Protein AF-A0A968ULA1-F1 (afdb_monomer_lite)

Secondary structure (DSSP, 8-state):
---TTEEEEEETTEEEEEESSSSHHHHHHHHHHHHHHHHHHHHHHT---------STT-EEEEETTEEEEESSSSS-EEEEPPTT---------

Sequence (94 aa):
MIHPDTDLKIEAQTIHVIPEKETREANALHGTMRNLIANMVTGVSSGFERILEVNGIGYRVEAKDNTLTLNLGYSHPIQFPVPKGITASVDKII

pLDDT: mean 90.32, std 7.43, range [48.94, 96.31]

Structure (mmCIF, N/CA/C/O backbone):
data_AF-A0A968ULA1-F1
#
_entry.id   AF-A0A968ULA1-F1
#
loop_
_atom_site.group_PDB
_atom_site.id
_atom_site.type_symbol
_atom_site.label_atom_id
_atom_site.label_alt_id
_atom_site.label_comp_id
_atom_site.label_asym_id
_atom_site.label_entity_id
_atom_site.label_seq_id
_atom_site.pdbx_PDB_ins_code
_atom_site.Cartn_x
_atom_site.Cartn_y
_atom_site.Cartn_z
_atom_site.occupancy
_atom_site.B_iso_or_equiv
_atom_site.auth_seq_id
_atom_site.auth_comp_id
_atom_site.auth_asym_id
_atom_site.auth_atom_id
_atom_site.pdbx_PDB_model_num
ATOM 1 N N . MET A 1 1 ? -0.709 -0.024 -16.861 1.00 59.47 1 MET A N 1
ATOM 2 C CA . MET A 1 1 ? 0.131 1.086 -17.355 1.00 59.47 1 MET A CA 1
ATOM 3 C C . MET A 1 1 ? 1.562 0.584 -17.374 1.00 59.47 1 MET A C 1
ATOM 5 O O . MET A 1 1 ? 2.055 0.216 -16.318 1.00 59.47 1 MET A O 1
ATOM 9 N N . ILE A 1 2 ? 2.161 0.468 -18.558 1.00 80.88 2 ILE A N 1
ATOM 10 C CA . ILE A 1 2 ? 3.569 0.093 -18.770 1.00 80.88 2 ILE A CA 1
ATOM 11 C C . ILE A 1 2 ? 4.266 1.362 -19.268 1.00 80.88 2 ILE A C 1
ATOM 13 O O . ILE A 1 2 ? 3.639 2.141 -19.990 1.00 80.88 2 ILE A O 1
ATOM 17 N N . HIS A 1 3 ? 5.496 1.627 -18.826 1.00 86.31 3 HIS A N 1
ATOM 18 C CA . HIS A 1 3 ? 6.218 2.821 -19.265 1.00 86.31 3 HIS A CA 1
ATOM 19 C C . HIS A 1 3 ? 6.693 2.639 -20.717 1.00 86.31 3 HIS A C 1
ATOM 21 O O . HIS A 1 3 ? 7.192 1.566 -21.020 1.00 86.31 3 HIS A O 1
ATOM 27 N N . PRO A 1 4 ? 6.630 3.653 -21.600 1.00 88.00 4 PRO A N 1
ATOM 28 C CA . PRO A 1 4 ? 7.039 3.512 -23.007 1.00 88.00 4 PRO A CA 1
ATOM 29 C C . PRO A 1 4 ? 8.495 3.086 -23.261 1.00 88.00 4 PRO A C 1
ATOM 31 O O . PRO A 1 4 ? 8.822 2.694 -24.369 1.00 88.00 4 PRO A O 1
ATOM 34 N N . ASP A 1 5 ? 9.366 3.197 -22.257 1.00 89.00 5 ASP A N 1
ATOM 35 C CA . ASP A 1 5 ? 10.777 2.778 -22.334 1.00 89.00 5 ASP A CA 1
ATOM 36 C C . ASP A 1 5 ? 10.992 1.327 -21.860 1.00 89.00 5 ASP A C 1
ATOM 38 O O . ASP A 1 5 ? 12.135 0.873 -21.744 1.00 89.00 5 ASP A O 1
ATOM 42 N N . THR A 1 6 ? 9.914 0.609 -21.532 1.00 88.12 6 THR A N 1
ATOM 43 C CA . THR A 1 6 ? 9.948 -0.798 -21.135 1.00 88.12 6 THR A CA 1
ATOM 44 C C . THR A 1 6 ? 8.883 -1.603 -21.876 1.00 88.12 6 THR A C 1
ATOM 46 O O . THR A 1 6 ? 7.734 -1.186 -21.988 1.00 88.12 6 THR A O 1
ATOM 49 N N . ASP A 1 7 ? 9.260 -2.792 -22.329 1.00 90.75 7 ASP A N 1
ATOM 50 C CA . ASP A 1 7 ? 8.365 -3.776 -22.930 1.00 90.75 7 ASP A CA 1
ATOM 51 C C . ASP A 1 7 ? 8.159 -4.972 -21.993 1.00 90.75 7 ASP A C 1
ATOM 53 O O . ASP A 1 7 ? 8.967 -5.230 -21.088 1.00 90.75 7 ASP A O 1
ATOM 57 N N . LEU A 1 8 ? 7.065 -5.705 -22.199 1.00 91.75 8 LEU A N 1
ATOM 58 C CA . LEU A 1 8 ? 6.724 -6.908 -21.449 1.00 91.75 8 LEU A CA 1
ATOM 59 C C . LEU A 1 8 ? 6.549 -8.107 -22.373 1.00 91.75 8 LEU A C 1
ATOM 61 O O . LEU A 1 8 ? 5.646 -8.146 -23.206 1.00 91.75 8 LEU A O 1
ATOM 65 N N . LYS A 1 9 ? 7.322 -9.160 -22.112 1.00 92.94 9 LYS A N 1
ATOM 66 C CA . LYS A 1 9 ? 7.153 -10.460 -22.757 1.00 92.94 9 LYS A CA 1
ATOM 67 C C . LYS A 1 9 ? 6.647 -11.484 -21.749 1.00 92.94 9 LYS A C 1
ATOM 69 O O . LYS A 1 9 ? 7.312 -11.778 -20.758 1.00 92.94 9 LYS A O 1
ATOM 74 N N . ILE A 1 10 ? 5.459 -12.022 -22.001 1.00 91.62 10 ILE A N 1
ATOM 75 C CA . ILE A 1 10 ? 4.822 -13.028 -21.146 1.00 91.62 10 ILE A CA 1
ATOM 76 C C . ILE A 1 10 ? 5.068 -14.403 -21.769 1.00 91.62 10 ILE A C 1
ATOM 78 O O . ILE A 1 10 ? 4.624 -14.666 -22.886 1.00 91.62 10 ILE A O 1
ATOM 82 N N . GLU A 1 11 ? 5.763 -15.279 -21.051 1.00 92.81 11 GLU A N 1
ATOM 83 C CA . GLU A 1 11 ? 6.067 -16.645 -21.480 1.00 92.81 11 GLU A CA 1
ATOM 84 C C . GLU A 1 11 ? 5.586 -17.627 -20.417 1.00 92.81 11 GLU A C 1
ATOM 86 O O . GLU A 1 11 ? 6.164 -17.694 -19.344 1.00 92.81 11 GLU A O 1
ATOM 91 N N . ALA A 1 12 ? 4.543 -18.408 -20.704 1.00 87.44 12 ALA A N 1
ATOM 92 C CA . ALA A 1 12 ? 3.988 -19.438 -19.815 1.00 87.44 12 ALA A CA 1
ATOM 93 C C . ALA A 1 12 ? 3.840 -19.019 -18.330 1.00 87.44 12 ALA A C 1
ATOM 95 O O . ALA A 1 12 ? 2.775 -18.554 -17.934 1.00 87.44 12 ALA A O 1
ATOM 96 N N . GLN A 1 13 ? 4.879 -19.216 -17.508 1.00 89.88 13 GLN A N 1
ATOM 97 C CA . GLN A 1 13 ? 4.905 -18.922 -16.067 1.00 89.88 13 GLN A CA 1
ATOM 98 C C . GLN A 1 13 ? 5.828 -17.754 -15.679 1.00 89.88 13 GLN A C 1
ATOM 100 O O . GLN A 1 13 ? 5.976 -17.453 -14.494 1.00 89.88 13 GLN A O 1
ATOM 105 N N . THR A 1 14 ? 6.456 -17.087 -16.645 1.00 91.62 14 THR A N 1
ATOM 106 C CA . THR A 1 14 ? 7.386 -15.980 -16.425 1.00 91.62 14 THR A CA 1
ATOM 107 C C . THR A 1 14 ? 6.957 -14.732 -17.187 1.00 91.62 14 THR A C 1
ATOM 109 O O . THR A 1 14 ? 6.412 -14.777 -18.289 1.00 91.62 14 THR A O 1
ATOM 112 N N . ILE A 1 15 ? 7.209 -13.578 -16.573 1.00 92.56 15 ILE A N 1
ATOM 113 C CA . ILE A 1 15 ? 7.048 -12.271 -17.207 1.00 92.56 15 ILE A CA 1
ATOM 114 C C . ILE A 1 15 ? 8.431 -11.638 -17.265 1.00 92.56 15 ILE A C 1
ATOM 116 O O . ILE A 1 15 ? 9.060 -11.402 -16.230 1.00 92.56 15 ILE A O 1
ATOM 120 N N . HIS A 1 16 ? 8.898 -11.368 -18.476 1.00 93.06 16 HIS A N 1
ATOM 121 C CA . HIS A 1 16 ? 10.138 -10.658 -18.736 1.00 93.06 16 HIS A CA 1
ATOM 122 C C . HIS A 1 16 ? 9.823 -9.185 -18.966 1.00 93.06 16 HIS A C 1
ATOM 124 O O . HIS A 1 16 ? 8.969 -8.848 -19.783 1.00 93.06 16 HIS A O 1
ATOM 130 N N . VAL A 1 17 ? 10.521 -8.314 -18.242 1.00 93.06 17 VAL A N 1
ATOM 131 C CA . VAL A 1 17 ? 10.531 -6.874 -18.509 1.00 93.06 17 VAL A CA 1
ATOM 132 C C . VAL A 1 17 ? 11.797 -6.583 -19.297 1.00 93.06 17 VAL A C 1
ATOM 134 O O . VAL A 1 17 ? 12.864 -7.059 -18.916 1.00 93.06 17 VAL A O 1
ATOM 137 N N . ILE A 1 18 ? 11.688 -5.849 -20.397 1.00 92.62 18 ILE A N 1
ATOM 138 C CA . ILE A 1 18 ? 12.803 -5.583 -21.309 1.00 92.62 18 ILE A CA 1
ATOM 139 C C . ILE A 1 18 ? 12.920 -4.063 -21.471 1.00 92.62 18 ILE A C 1
ATOM 141 O O . ILE A 1 18 ? 11.911 -3.419 -21.744 1.00 92.62 18 ILE A O 1
ATOM 145 N N . PRO A 1 19 ? 14.093 -3.444 -21.258 1.00 91.88 19 PRO A N 1
ATOM 146 C CA . PRO A 1 19 ? 14.280 -2.036 -21.591 1.00 91.88 19 PRO A CA 1
ATOM 147 C C . PRO A 1 19 ? 14.296 -1.852 -23.114 1.00 91.88 19 PRO A C 1
ATOM 149 O O . PRO A 1 19 ? 14.957 -2.603 -23.825 1.00 91.88 19 PRO A O 1
ATOM 152 N N . GLU A 1 20 ? 13.620 -0.819 -23.610 1.00 90.62 20 GLU A N 1
ATOM 153 C CA . GLU A 1 20 ? 13.563 -0.504 -25.050 1.00 90.62 20 GLU A CA 1
ATOM 154 C C . GLU A 1 20 ? 14.879 0.085 -25.584 1.00 90.62 20 GLU A C 1
ATOM 156 O O . GLU A 1 20 ? 15.158 0.070 -26.783 1.00 90.62 20 GLU A O 1
ATOM 161 N N . LYS A 1 21 ? 15.703 0.655 -24.696 1.00 90.75 21 LYS A N 1
ATOM 162 C CA . LYS A 1 21 ? 16.976 1.305 -25.036 1.00 90.75 21 LYS A CA 1
ATOM 163 C C . LYS A 1 21 ? 18.010 1.064 -23.944 1.00 90.75 21 LYS A C 1
ATOM 165 O O . LYS A 1 21 ? 17.672 1.005 -22.766 1.00 90.75 21 LYS A O 1
ATOM 170 N N . GLU A 1 22 ? 19.288 1.054 -24.311 1.00 86.88 22 GLU A N 1
ATOM 171 C CA . GLU A 1 22 ? 20.408 0.993 -23.359 1.00 86.88 22 GLU A CA 1
ATOM 172 C C . GLU A 1 22 ? 20.762 2.383 -22.797 1.00 86.88 22 GLU A C 1
ATOM 174 O O . GLU A 1 22 ? 21.903 2.841 -22.860 1.00 86.88 22 GLU A O 1
ATOM 179 N N . THR A 1 23 ? 19.771 3.094 -22.257 1.00 92.56 23 THR A N 1
ATOM 180 C CA . THR A 1 23 ? 19.987 4.372 -21.561 1.00 92.56 23 THR A CA 1
ATOM 181 C C . THR A 1 23 ? 19.925 4.185 -20.052 1.00 92.56 23 THR A C 1
ATOM 183 O O . THR A 1 23 ? 19.346 3.226 -19.533 1.00 92.56 23 THR A O 1
ATOM 186 N N . ARG A 1 24 ? 20.521 5.121 -19.307 1.00 90.69 24 ARG A N 1
ATOM 187 C CA . ARG A 1 24 ? 20.480 5.092 -17.840 1.00 90.69 24 ARG A CA 1
ATOM 188 C C . ARG A 1 24 ? 19.040 5.155 -17.326 1.00 90.69 24 ARG A C 1
ATOM 190 O O . ARG A 1 24 ? 18.693 4.469 -16.368 1.00 90.69 24 ARG A O 1
ATOM 197 N N . GLU A 1 25 ? 18.212 5.955 -17.984 1.00 89.81 25 GLU A N 1
ATOM 198 C CA . GLU A 1 25 ? 16.806 6.168 -17.662 1.00 89.81 25 GLU A CA 1
ATOM 199 C C . GLU A 1 25 ? 15.983 4.894 -17.905 1.00 89.81 25 GLU A C 1
ATOM 201 O O . GLU A 1 25 ? 15.289 4.437 -16.995 1.00 89.81 25 GLU A O 1
ATOM 206 N N . ALA A 1 26 ? 16.123 4.263 -19.077 1.00 89.88 26 ALA A N 1
ATOM 207 C CA . ALA A 1 26 ? 15.424 3.018 -19.400 1.00 89.88 26 ALA A CA 1
ATOM 208 C C . ALA A 1 26 ? 15.821 1.875 -18.448 1.00 89.88 26 ALA A C 1
ATOM 210 O O . ALA A 1 26 ? 14.961 1.133 -17.971 1.00 89.88 26 ALA A O 1
ATOM 211 N N . ASN A 1 27 ? 17.100 1.789 -18.070 1.00 89.62 27 ASN A N 1
ATOM 212 C CA . ASN A 1 27 ? 17.580 0.806 -17.096 1.00 89.62 27 ASN A CA 1
ATOM 213 C C . ASN A 1 27 ? 16.992 1.016 -15.686 1.00 89.62 27 ASN A C 1
ATOM 215 O O . ASN A 1 27 ? 16.621 0.045 -15.019 1.00 89.62 27 ASN A O 1
ATOM 219 N N . ALA A 1 28 ? 16.861 2.265 -15.228 1.00 90.38 28 ALA A N 1
ATOM 220 C CA . ALA A 1 28 ? 16.223 2.575 -13.945 1.00 90.38 28 ALA A CA 1
ATOM 221 C C . ALA A 1 28 ? 14.722 2.220 -13.945 1.00 90.38 28 ALA A C 1
ATOM 223 O O . ALA A 1 28 ? 14.183 1.689 -12.964 1.00 90.38 28 ALA A O 1
ATOM 224 N N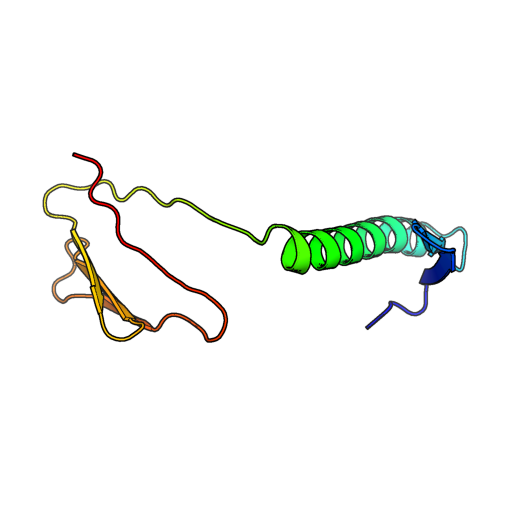 . LEU A 1 29 ? 14.047 2.470 -15.069 1.00 93.06 29 LEU A N 1
ATOM 225 C CA . LEU A 1 29 ? 12.629 2.164 -15.250 1.00 93.06 29 LEU A CA 1
ATOM 226 C C . LEU A 1 29 ? 12.367 0.662 -15.375 1.00 93.06 29 LEU A C 1
ATOM 228 O O . LEU A 1 29 ? 11.379 0.180 -14.820 1.00 93.06 29 LEU A O 1
ATOM 232 N N . HIS A 1 30 ? 13.265 -0.090 -16.013 1.00 92.56 30 HIS A N 1
ATOM 233 C CA . HIS A 1 30 ? 13.192 -1.549 -16.104 1.00 92.56 30 HIS A CA 1
ATOM 234 C C . HIS A 1 30 ? 13.089 -2.202 -14.716 1.00 92.56 30 HIS A C 1
ATOM 236 O O . HIS A 1 30 ? 12.157 -2.970 -14.457 1.00 92.56 30 HIS A O 1
ATOM 242 N N . GLY A 1 31 ? 13.982 -1.839 -13.787 1.00 91.56 31 GLY A N 1
ATOM 243 C CA . GLY A 1 31 ? 13.949 -2.362 -12.417 1.00 91.56 31 GLY A CA 1
ATOM 244 C C . GLY A 1 31 ? 12.662 -1.994 -11.672 1.00 91.56 31 GLY A C 1
ATOM 245 O O . GLY A 1 31 ? 12.044 -2.842 -11.024 1.00 91.56 31 GLY A O 1
ATOM 246 N N . THR A 1 32 ? 12.218 -0.744 -11.817 1.00 93.81 32 THR A N 1
ATOM 247 C CA . THR A 1 32 ? 10.967 -0.258 -11.215 1.00 93.81 32 THR A CA 1
ATOM 248 C C . THR A 1 32 ? 9.757 -1.040 -11.729 1.00 93.81 32 THR A C 1
ATOM 250 O O . THR A 1 32 ? 8.967 -1.545 -10.932 1.00 93.81 32 THR A O 1
ATOM 253 N N . MET A 1 33 ? 9.633 -1.204 -13.049 1.00 94.38 33 MET A N 1
ATOM 254 C CA . MET A 1 33 ? 8.503 -1.897 -13.667 1.00 94.38 33 MET A CA 1
ATOM 255 C C . MET A 1 33 ? 8.464 -3.377 -13.274 1.00 94.38 33 MET A C 1
ATOM 257 O O . MET A 1 33 ? 7.406 -3.895 -12.911 1.00 94.38 33 MET A O 1
ATOM 261 N N . ARG A 1 34 ? 9.624 -4.042 -13.255 1.00 94.44 34 ARG A N 1
ATOM 262 C CA . ARG A 1 34 ? 9.749 -5.431 -12.793 1.00 94.44 34 ARG A CA 1
ATOM 263 C C . ARG A 1 34 ? 9.277 -5.597 -11.348 1.00 94.44 34 ARG A C 1
ATOM 265 O O . ARG A 1 34 ? 8.534 -6.535 -11.063 1.00 94.44 34 ARG A O 1
ATOM 272 N N . ASN A 1 35 ? 9.648 -4.682 -10.453 1.00 95.50 35 ASN A N 1
ATOM 273 C CA . ASN A 1 35 ? 9.200 -4.722 -9.057 1.00 95.50 35 ASN A CA 1
ATOM 274 C C . ASN A 1 35 ? 7.699 -4.451 -8.913 1.00 95.50 35 ASN A C 1
ATOM 276 O O . ASN A 1 35 ? 7.034 -5.133 -8.138 1.00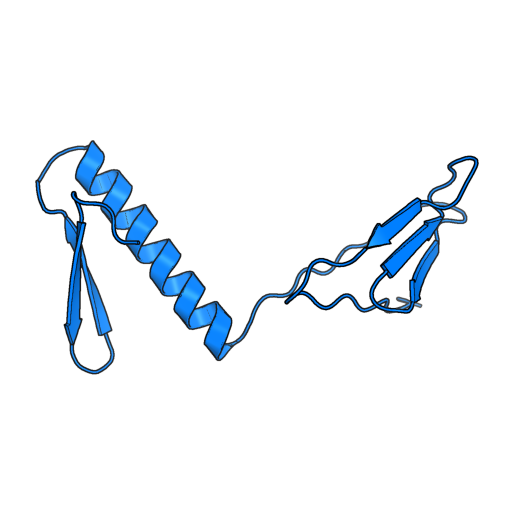 95.50 35 ASN A O 1
ATOM 280 N N . LEU A 1 36 ? 7.144 -3.502 -9.672 1.00 94.62 36 LEU A N 1
ATOM 281 C CA . LEU A 1 36 ? 5.704 -3.235 -9.653 1.00 94.62 36 LEU A CA 1
ATOM 282 C C . LEU A 1 36 ? 4.897 -4.461 -10.096 1.00 94.62 36 LEU A C 1
ATOM 284 O O . LEU A 1 36 ? 3.928 -4.818 -9.431 1.00 94.62 36 LEU A O 1
ATOM 288 N N . ILE A 1 37 ? 5.315 -5.141 -11.168 1.00 93.50 37 ILE A N 1
ATOM 289 C CA . ILE A 1 37 ? 4.655 -6.367 -11.643 1.00 93.50 37 ILE A CA 1
ATOM 290 C C . ILE A 1 37 ? 4.752 -7.479 -10.607 1.00 93.50 37 ILE A C 1
ATOM 292 O O . ILE A 1 37 ? 3.737 -8.094 -10.283 1.00 93.50 37 ILE A O 1
ATOM 296 N N . ALA A 1 38 ? 5.943 -7.703 -10.049 1.00 94.38 38 ALA A N 1
ATOM 297 C CA . ALA A 1 38 ? 6.127 -8.697 -8.999 1.00 94.38 38 ALA A CA 1
ATOM 298 C C . ALA A 1 38 ? 5.207 -8.418 -7.798 1.00 94.38 38 ALA A C 1
ATOM 300 O O . ALA A 1 38 ? 4.528 -9.324 -7.323 1.00 94.38 38 ALA A O 1
ATOM 301 N N . ASN A 1 39 ? 5.101 -7.158 -7.367 1.00 96.31 39 ASN A N 1
ATOM 302 C CA . ASN A 1 39 ? 4.215 -6.762 -6.273 1.00 96.31 39 ASN A CA 1
ATOM 303 C C . ASN A 1 39 ? 2.731 -6.963 -6.608 1.00 96.31 39 ASN A C 1
ATOM 305 O O . ASN A 1 39 ? 1.970 -7.359 -5.729 1.00 96.31 39 ASN A O 1
ATOM 309 N N . MET A 1 40 ? 2.306 -6.728 -7.854 1.00 94.56 40 MET A N 1
ATOM 310 C CA . MET A 1 40 ? 0.929 -7.012 -8.279 1.00 94.56 40 MET A CA 1
ATOM 311 C C . MET A 1 40 ? 0.610 -8.510 -8.201 1.00 94.56 40 MET A C 1
ATOM 313 O O . MET A 1 40 ? -0.446 -8.875 -7.686 1.00 94.56 40 MET A O 1
ATOM 317 N N . VAL A 1 41 ? 1.528 -9.374 -8.654 1.00 93.88 41 VAL A N 1
ATOM 318 C CA . VAL A 1 41 ? 1.370 -10.839 -8.577 1.00 93.88 41 VAL A CA 1
ATOM 319 C C . VAL A 1 41 ? 1.328 -11.306 -7.121 1.00 93.88 41 VAL A C 1
ATOM 321 O O . VAL A 1 41 ? 0.406 -12.023 -6.731 1.00 93.88 41 VAL A O 1
ATOM 324 N N . THR A 1 42 ? 2.268 -10.852 -6.288 1.00 95.81 42 THR A N 1
ATOM 325 C CA . THR A 1 42 ? 2.264 -11.151 -4.848 1.00 95.81 42 THR A CA 1
ATOM 326 C C . THR A 1 42 ? 0.977 -10.664 -4.184 1.00 95.81 42 THR A C 1
ATOM 328 O O . THR A 1 42 ? 0.396 -11.386 -3.379 1.00 95.81 42 THR A O 1
ATOM 331 N N . GLY A 1 43 ? 0.481 -9.484 -4.561 1.00 95.75 43 GLY A N 1
ATOM 332 C CA . GLY A 1 43 ? -0.740 -8.906 -4.006 1.00 95.75 43 GLY A CA 1
ATOM 333 C C . GLY A 1 43 ? -1.992 -9.751 -4.245 1.00 95.75 43 GLY A C 1
ATOM 334 O O . GLY A 1 43 ? -2.818 -9.854 -3.345 1.00 95.75 43 GLY A O 1
ATOM 335 N N . VAL A 1 44 ? -2.130 -10.391 -5.412 1.00 95.31 44 VAL A N 1
ATOM 336 C CA . VAL A 1 44 ? -3.276 -11.281 -5.697 1.00 95.31 44 VAL A CA 1
ATOM 337 C C . VAL A 1 44 ? -3.078 -12.711 -5.193 1.00 95.31 44 VAL A C 1
ATOM 339 O O . VAL A 1 44 ? -4.056 -13.430 -5.018 1.00 95.31 44 VAL A O 1
ATOM 342 N N . SER A 1 45 ? -1.830 -13.131 -4.971 1.00 94.38 45 SER A N 1
ATOM 343 C CA . SER A 1 45 ? -1.500 -14.481 -4.501 1.00 94.38 45 SER A CA 1
ATOM 344 C C . SER A 1 45 ? -1.491 -14.588 -2.975 1.00 94.38 45 SER A C 1
ATOM 346 O O . SER A 1 45 ? -2.067 -15.514 -2.413 1.00 94.38 45 SER A O 1
ATOM 348 N N . SER A 1 46 ? -0.798 -13.672 -2.302 1.00 95.25 46 SER A N 1
ATOM 349 C CA . SER A 1 46 ? -0.542 -13.709 -0.856 1.00 95.25 46 SER A CA 1
ATOM 350 C C . SER A 1 46 ? -1.085 -12.484 -0.122 1.00 95.25 46 SER A C 1
ATOM 352 O O . SER A 1 46 ? -1.291 -12.548 1.085 1.00 95.25 46 SER A O 1
ATOM 354 N N . GLY A 1 47 ? -1.339 -11.381 -0.829 1.00 94.12 47 GLY A N 1
ATOM 355 C CA . GLY A 1 47 ? -1.764 -10.125 -0.217 1.00 94.12 47 GLY A CA 1
ATOM 356 C C . GLY A 1 47 ? -0.626 -9.376 0.481 1.00 94.12 47 GLY A C 1
ATOM 357 O O . GLY A 1 47 ? 0.552 -9.708 0.343 1.00 94.12 47 GLY A O 1
ATOM 358 N N . PHE A 1 48 ? -0.993 -8.326 1.215 1.00 95.62 48 PHE A N 1
ATOM 359 C CA . PHE A 1 48 ? -0.077 -7.510 2.007 1.00 95.62 48 PHE A CA 1
ATOM 360 C C . PHE A 1 48 ? -0.681 -7.234 3.379 1.00 95.62 48 PHE A C 1
ATOM 362 O O . PHE A 1 48 ? -1.871 -6.949 3.490 1.00 95.62 48 PHE A O 1
ATOM 369 N N . GLU A 1 49 ? 0.165 -7.239 4.403 1.00 94.81 49 GLU A N 1
ATOM 370 C CA . GLU A 1 49 ? -0.204 -6.894 5.770 1.00 94.81 49 GLU A CA 1
ATOM 371 C C . GLU A 1 49 ? 0.811 -5.905 6.346 1.00 94.81 49 GLU A C 1
ATOM 373 O O . GLU A 1 49 ? 2.001 -5.932 6.013 1.00 94.81 49 GLU A O 1
ATOM 378 N N . ARG A 1 50 ? 0.333 -5.011 7.214 1.00 92.56 50 ARG A N 1
ATOM 379 C CA . ARG A 1 50 ? 1.186 -4.216 8.095 1.00 92.56 50 ARG A CA 1
ATOM 380 C C . ARG A 1 50 ? 0.629 -4.254 9.504 1.00 92.56 50 ARG A C 1
ATOM 382 O O . ARG A 1 50 ? -0.499 -3.829 9.728 1.00 92.56 50 ARG A O 1
ATOM 389 N N . ILE A 1 51 ? 1.464 -4.696 10.434 1.00 92.75 51 ILE A N 1
ATOM 390 C CA . ILE A 1 51 ? 1.165 -4.685 11.861 1.00 92.75 51 ILE A CA 1
ATOM 391 C C . ILE A 1 51 ? 1.707 -3.375 12.432 1.00 92.75 51 ILE A C 1
ATOM 393 O O . ILE A 1 51 ? 2.883 -3.052 12.256 1.00 92.75 51 ILE A O 1
ATOM 397 N N . LEU A 1 52 ? 0.830 -2.599 13.068 1.00 91.81 52 LEU A N 1
ATOM 398 C CA . LEU A 1 52 ? 1.167 -1.328 13.701 1.00 91.81 52 LEU A CA 1
ATOM 399 C C . LEU A 1 52 ? 0.998 -1.461 15.212 1.00 91.81 52 LEU A C 1
ATOM 401 O O . LEU A 1 52 ? -0.044 -1.906 15.683 1.00 91.81 52 LEU A O 1
ATOM 405 N N . GLU A 1 53 ? 2.009 -1.033 15.960 1.00 90.75 53 GLU A N 1
ATOM 406 C CA . GLU A 1 53 ? 1.981 -1.022 17.420 1.00 90.75 53 GLU A CA 1
ATOM 407 C C . GLU A 1 53 ? 1.662 0.384 17.934 1.00 90.75 53 GLU A C 1
ATOM 409 O O . GLU A 1 53 ? 2.238 1.378 17.480 1.00 90.75 53 GLU A O 1
ATOM 414 N N . VAL A 1 54 ? 0.735 0.474 18.887 1.00 89.06 54 VAL A N 1
ATOM 415 C CA . VAL A 1 54 ? 0.306 1.745 19.476 1.00 89.06 54 VAL A CA 1
ATOM 416 C C . VAL A 1 54 ? 0.823 1.838 20.903 1.00 89.06 54 VAL A C 1
ATOM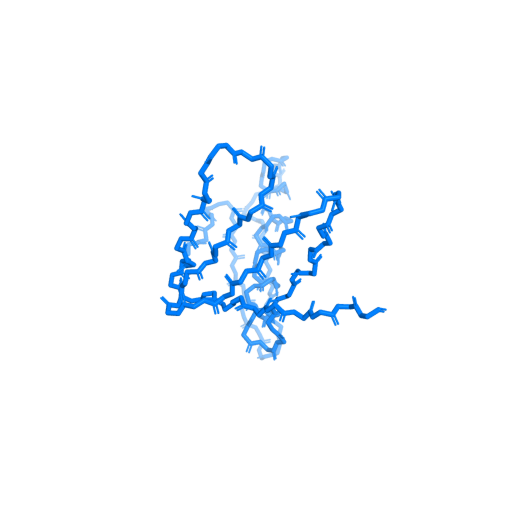 418 O O . VAL A 1 54 ? 0.337 1.154 21.797 1.00 89.06 54 VAL A O 1
ATOM 421 N N . ASN A 1 55 ? 1.784 2.737 21.109 1.00 90.31 55 ASN A N 1
ATOM 422 C CA . ASN A 1 55 ? 2.459 2.939 22.386 1.00 90.31 55 ASN A CA 1
ATOM 423 C C . ASN A 1 55 ? 2.026 4.258 23.036 1.00 90.31 55 ASN A C 1
ATOM 425 O O . ASN A 1 55 ? 2.224 5.328 22.464 1.00 90.31 55 ASN A O 1
ATOM 429 N N . GLY A 1 56 ? 1.463 4.186 24.245 1.00 88.62 56 GLY A N 1
ATOM 430 C CA . GLY A 1 56 ? 1.107 5.363 25.039 1.00 88.62 56 GLY A CA 1
ATOM 431 C C . GLY A 1 56 ? 0.134 5.055 26.176 1.00 88.62 56 GLY A C 1
ATOM 432 O O . GLY A 1 56 ? -0.722 4.176 26.073 1.00 88.62 56 GLY A O 1
ATOM 433 N N . ILE A 1 57 ? 0.251 5.789 27.286 1.00 88.25 57 ILE A N 1
ATOM 434 C CA . ILE A 1 57 ? -0.639 5.611 28.439 1.00 88.25 57 ILE A CA 1
ATOM 435 C C . ILE A 1 57 ? -2.039 6.097 28.059 1.00 88.25 57 ILE A C 1
ATOM 437 O O . ILE A 1 57 ? -2.234 7.253 27.689 1.00 88.25 57 ILE A O 1
ATOM 441 N N . GLY A 1 58 ? -3.020 5.199 28.157 1.00 85.88 58 GLY A N 1
ATOM 442 C CA . GLY A 1 58 ? -4.406 5.491 27.796 1.00 85.88 58 GLY A CA 1
ATOM 443 C C . GLY A 1 58 ? -4.678 5.498 26.291 1.00 85.88 58 GLY A C 1
ATOM 444 O O . GLY A 1 58 ? -5.795 5.838 25.901 1.00 85.88 58 GLY A O 1
ATOM 445 N N . TYR A 1 59 ? -3.707 5.107 25.455 1.00 93.00 59 TYR A N 1
ATOM 446 C CA . TYR A 1 59 ? -3.931 5.009 24.018 1.00 93.00 59 TYR A CA 1
ATOM 447 C C . TYR A 1 59 ? -4.789 3.795 23.696 1.00 93.00 59 TYR A C 1
ATOM 449 O O . TYR A 1 59 ? -4.563 2.699 24.211 1.00 93.00 59 TYR A O 1
ATOM 457 N N . ARG A 1 60 ? -5.816 4.001 22.873 1.00 90.94 60 ARG A N 1
ATOM 458 C CA . ARG A 1 60 ? -6.753 2.942 22.484 1.00 90.94 60 ARG A CA 1
ATOM 459 C C . ARG A 1 60 ? -7.154 3.099 21.034 1.00 90.94 60 ARG A C 1
ATOM 461 O O . ARG A 1 60 ? -7.366 4.215 20.564 1.00 90.94 60 ARG A O 1
ATOM 468 N N . VAL A 1 61 ? -7.299 1.969 20.358 1.00 93.12 61 VAL A N 1
ATOM 469 C CA . VAL A 1 61 ? -7.809 1.895 18.992 1.00 93.12 61 VAL A CA 1
ATOM 470 C C . VAL A 1 61 ? -9.012 0.972 18.983 1.00 93.12 61 VAL A C 1
ATOM 472 O O . VAL A 1 61 ? -8.997 -0.068 19.636 1.00 93.12 61 VAL A O 1
ATOM 475 N N . GLU A 1 62 ? -10.052 1.361 18.260 1.00 92.19 62 GLU A N 1
ATOM 476 C CA . GLU A 1 62 ? -11.258 0.561 18.064 1.00 92.19 62 GLU A CA 1
ATOM 477 C C . GLU A 1 62 ? -11.608 0.549 16.576 1.00 92.19 62 GLU A C 1
ATOM 479 O O . GLU A 1 62 ? -11.612 1.597 15.935 1.00 92.19 62 GLU A O 1
ATOM 484 N N . ALA A 1 63 ? -11.903 -0.623 16.014 1.00 91.75 63 ALA A N 1
ATOM 485 C CA . ALA A 1 63 ? -12.393 -0.753 14.644 1.00 91.75 63 ALA A CA 1
ATOM 486 C C . ALA A 1 63 ? -13.913 -0.935 14.655 1.00 91.75 63 ALA A C 1
ATOM 488 O O . ALA A 1 63 ? -14.421 -1.879 15.262 1.00 91.75 63 ALA A O 1
ATOM 489 N N . LYS A 1 64 ? -14.644 -0.047 13.978 1.00 86.81 64 LYS A N 1
ATOM 490 C CA . LYS A 1 64 ? -16.102 -0.126 13.839 1.00 86.81 64 LYS A CA 1
ATOM 491 C C . LYS A 1 64 ? -16.544 0.389 12.473 1.00 86.81 64 LYS A C 1
ATOM 493 O O . LYS A 1 64 ? -16.087 1.441 12.047 1.00 86.81 64 LYS A O 1
ATOM 498 N N . ASP A 1 65 ? -17.438 -0.337 11.802 1.00 84.50 65 ASP A N 1
ATOM 499 C CA . ASP A 1 65 ? -18.086 0.088 10.548 1.00 84.50 65 ASP A CA 1
ATOM 500 C C . ASP A 1 65 ? -17.096 0.638 9.499 1.00 84.50 65 ASP A C 1
ATOM 502 O O . ASP A 1 65 ? -17.291 1.706 8.920 1.00 84.50 65 ASP A O 1
ATOM 506 N N . ASN A 1 66 ? -15.988 -0.082 9.277 1.00 87.06 66 ASN A N 1
ATOM 507 C CA . ASN A 1 66 ? -14.916 0.308 8.352 1.00 87.06 66 ASN A CA 1
ATOM 508 C C . ASN A 1 66 ? -14.217 1.642 8.711 1.00 87.06 66 ASN A C 1
ATOM 510 O O . ASN A 1 66 ? -13.653 2.316 7.850 1.00 87.06 66 ASN A O 1
ATOM 514 N N . THR A 1 67 ? -14.248 2.029 9.986 1.00 92.75 67 THR A N 1
ATOM 515 C CA . THR A 1 67 ? -13.590 3.216 10.543 1.00 92.75 67 THR A CA 1
ATOM 516 C C . THR A 1 67 ? -12.779 2.825 11.776 1.00 92.75 67 THR A C 1
ATOM 518 O O . THR A 1 67 ? -13.256 2.102 12.650 1.00 92.75 67 THR A O 1
ATOM 521 N N . LEU A 1 68 ? -11.545 3.315 11.866 1.00 93.31 68 LEU A N 1
ATOM 522 C CA . LEU A 1 68 ? -10.711 3.203 13.058 1.00 93.31 68 LEU A CA 1
ATOM 523 C C . LEU A 1 68 ? -10.916 4.438 13.934 1.00 93.31 68 LEU A C 1
ATOM 525 O O . LEU A 1 68 ? -10.679 5.561 13.496 1.00 93.31 68 LEU A O 1
ATOM 529 N N . THR A 1 69 ? -11.339 4.238 15.176 1.00 94.25 69 THR A N 1
ATOM 530 C CA . THR A 1 69 ? -11.392 5.287 16.196 1.00 94.25 69 THR A CA 1
ATOM 531 C C . THR A 1 69 ? -10.113 5.236 17.020 1.00 94.25 69 THR A C 1
ATOM 533 O O . THR A 1 69 ? -9.856 4.259 17.722 1.00 94.25 69 THR A O 1
ATOM 536 N N . LEU A 1 70 ? -9.301 6.285 16.922 1.00 94.06 70 LEU A N 1
ATOM 537 C CA . LEU A 1 70 ? -7.996 6.404 17.564 1.00 94.06 70 LEU A CA 1
ATOM 538 C C . LEU A 1 70 ? -8.092 7.395 18.733 1.00 94.06 70 LEU A C 1
ATOM 540 O O . LEU A 1 70 ? -8.323 8.591 18.541 1.00 94.06 70 LEU A O 1
ATOM 544 N N . ASN A 1 71 ? -7.877 6.905 19.951 1.00 93.56 71 ASN A N 1
ATOM 545 C CA . ASN A 1 71 ? -7.772 7.707 21.166 1.00 93.56 71 ASN A CA 1
ATOM 546 C C . ASN A 1 71 ? -6.294 7.817 21.537 1.00 93.56 71 ASN A C 1
ATOM 548 O O . ASN A 1 71 ? -5.765 6.933 22.198 1.00 93.56 71 ASN A O 1
ATOM 552 N N . LEU A 1 72 ? -5.621 8.877 21.085 1.00 92.56 72 LEU A N 1
ATOM 553 C CA . LEU A 1 72 ? -4.164 9.048 21.225 1.00 92.56 72 LEU A CA 1
ATOM 554 C C . LEU A 1 72 ? -3.792 10.226 22.148 1.00 92.56 72 LEU A C 1
ATOM 556 O O . LEU A 1 72 ? -2.762 10.869 21.975 1.00 92.56 72 LEU A O 1
ATOM 560 N N . GLY A 1 73 ? -4.654 10.557 23.114 1.00 90.38 73 GLY A N 1
ATOM 561 C CA . GLY A 1 73 ? -4.429 11.672 24.046 1.00 90.38 73 GLY A CA 1
ATOM 562 C C . GLY A 1 73 ? -4.753 13.067 23.492 1.00 90.38 73 GLY A C 1
ATOM 563 O O . GLY A 1 73 ? -4.460 14.063 24.146 1.00 90.38 73 GLY A O 1
ATOM 564 N N . TYR A 1 74 ? -5.376 13.155 22.314 1.00 90.81 74 TYR A N 1
ATOM 565 C CA . TYR A 1 74 ? -5.998 14.389 21.824 1.00 90.81 74 TYR A CA 1
ATOM 566 C C . TYR A 1 74 ? -7.295 14.692 22.588 1.00 90.81 74 TYR A C 1
ATOM 568 O O . TYR A 1 74 ? -7.916 13.793 23.152 1.00 90.81 74 TYR A O 1
ATOM 576 N N . SER A 1 75 ? -7.750 15.950 22.557 1.00 92.94 75 SER A N 1
ATOM 577 C CA . SER A 1 75 ? -8.989 16.372 23.234 1.00 92.94 75 SER A CA 1
ATOM 578 C C . SER A 1 75 ? -10.247 15.649 22.738 1.00 92.94 75 SER A C 1
ATOM 580 O O . SER A 1 75 ? -11.237 15.596 23.460 1.00 92.94 75 SER A O 1
ATOM 582 N N . HIS A 1 76 ? -10.218 15.109 21.516 1.00 92.00 76 HIS A N 1
ATOM 583 C CA . HIS A 1 76 ? -11.302 14.327 20.928 1.00 92.00 76 HIS A CA 1
ATOM 584 C C . HIS A 1 76 ? -10.740 13.100 20.188 1.00 92.00 76 HIS A C 1
ATOM 586 O O . HIS A 1 76 ? -9.606 13.160 19.701 1.00 92.00 76 HIS A O 1
ATOM 592 N N . PRO A 1 77 ? -11.521 12.011 20.060 1.00 93.81 77 PRO A N 1
ATOM 593 C CA . PRO A 1 77 ? -11.130 10.843 19.274 1.00 93.81 77 PRO A CA 1
ATOM 594 C C . PRO A 1 77 ? -10.970 11.174 17.785 1.00 93.81 77 PRO A C 1
ATOM 596 O O . PRO A 1 77 ? -11.751 11.947 17.226 1.00 93.81 77 PRO A O 1
ATOM 599 N N . ILE A 1 78 ? -9.998 10.544 17.122 1.00 94.50 78 ILE A N 1
ATOM 600 C CA . ILE A 1 78 ? -9.804 10.660 15.671 1.00 94.50 78 ILE A CA 1
ATOM 601 C C . ILE A 1 78 ? -10.555 9.519 14.987 1.00 94.50 78 ILE A C 1
ATOM 603 O O . ILE A 1 78 ? -10.289 8.352 15.263 1.00 94.50 78 ILE A O 1
ATOM 607 N N . GLN A 1 79 ? -11.465 9.854 14.075 1.00 94.94 79 GLN A N 1
ATOM 608 C CA . GLN A 1 79 ? -12.158 8.881 13.231 1.00 94.94 79 GLN A CA 1
ATOM 609 C C . GLN A 1 79 ? -11.438 8.774 11.886 1.00 94.94 79 GLN A C 1
ATOM 611 O O . GLN A 1 79 ? -11.397 9.734 11.117 1.00 94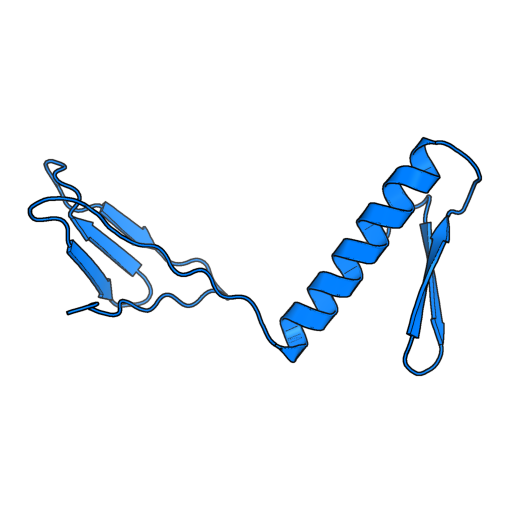.94 79 GLN A O 1
ATOM 616 N N . PHE A 1 80 ? -10.861 7.609 11.611 1.00 94.44 80 PHE A N 1
ATOM 617 C CA . PHE A 1 80 ? -10.102 7.333 10.400 1.00 94.44 80 PHE A CA 1
ATOM 618 C C . PHE A 1 80 ? -10.847 6.310 9.528 1.00 94.44 80 PHE A C 1
ATOM 620 O O . PHE A 1 80 ? -10.820 5.114 9.835 1.00 94.44 80 PHE A O 1
ATOM 627 N N . PRO A 1 81 ? -11.543 6.740 8.460 1.00 94.38 81 PRO A N 1
ATOM 628 C CA . PRO A 1 81 ? -12.241 5.821 7.569 1.00 94.38 81 PRO A CA 1
ATOM 629 C C . PRO A 1 81 ? -11.231 4.977 6.785 1.00 94.38 81 PRO A C 1
ATOM 631 O O . PRO A 1 81 ? -10.327 5.509 6.136 1.00 94.38 81 PRO A O 1
ATOM 634 N N . VAL A 1 82 ? -11.391 3.656 6.825 1.00 94.06 82 VAL A N 1
ATOM 635 C CA . VAL A 1 82 ? -10.519 2.726 6.106 1.00 94.06 82 VAL A CA 1
ATOM 636 C C . VAL A 1 82 ? -10.848 2.798 4.607 1.00 94.06 82 VAL A C 1
ATOM 638 O O . VAL A 1 82 ? -12.013 2.636 4.225 1.00 94.06 82 VAL A O 1
ATOM 641 N N . PRO A 1 83 ? -9.859 3.052 3.728 1.00 92.94 83 PRO A N 1
ATOM 642 C CA . PRO A 1 83 ? -10.087 3.104 2.289 1.00 92.94 83 PRO A CA 1
ATOM 643 C C . PRO A 1 83 ? -10.663 1.797 1.738 1.00 92.94 83 PRO A C 1
ATOM 645 O O . PRO A 1 83 ? -10.388 0.708 2.240 1.00 92.94 83 PRO A O 1
ATOM 648 N N . LYS A 1 84 ? -11.429 1.894 0.647 1.00 92.81 84 LYS A N 1
ATOM 649 C CA . LYS A 1 84 ? -11.966 0.712 -0.040 1.00 92.81 84 LYS A CA 1
ATOM 650 C C . LYS A 1 84 ? -10.834 -0.226 -0.475 1.00 92.81 84 LYS A C 1
ATOM 652 O O . LYS A 1 84 ? -9.835 0.230 -1.024 1.00 92.81 84 LYS A O 1
ATOM 657 N N . GLY A 1 85 ? -11.032 -1.530 -0.285 1.00 89.94 85 GLY A N 1
ATOM 658 C CA . GLY A 1 85 ? -10.063 -2.566 -0.663 1.00 89.94 85 GLY A CA 1
ATOM 659 C C . GLY A 1 85 ? -8.983 -2.844 0.385 1.00 89.94 85 GLY A C 1
ATOM 660 O O . GLY A 1 85 ? -8.134 -3.697 0.151 1.00 89.94 85 GLY A O 1
ATOM 661 N N . ILE A 1 86 ? -9.022 -2.165 1.535 1.00 92.38 86 ILE A N 1
ATOM 662 C CA . ILE A 1 86 ? -8.143 -2.419 2.680 1.00 92.38 86 ILE A CA 1
ATOM 663 C C . ILE A 1 86 ? -9.019 -2.832 3.862 1.00 92.38 86 ILE A C 1
ATOM 665 O O . ILE A 1 86 ? -10.097 -2.280 4.062 1.00 92.38 86 ILE A O 1
ATOM 669 N N . THR A 1 87 ? -8.557 -3.811 4.638 1.00 90.94 87 THR A N 1
ATOM 670 C CA . THR A 1 87 ? -9.189 -4.211 5.902 1.00 90.94 87 THR A CA 1
ATOM 671 C C . THR A 1 87 ? -8.261 -3.839 7.047 1.00 90.94 87 THR A C 1
ATOM 673 O O . THR A 1 87 ? -7.046 -3.977 6.920 1.00 90.94 87 THR A O 1
ATOM 676 N N . ALA A 1 88 ? -8.826 -3.364 8.154 1.00 91.75 88 ALA A N 1
ATOM 677 C CA . ALA A 1 88 ? -8.088 -3.123 9.385 1.00 91.75 88 ALA A CA 1
ATOM 678 C C 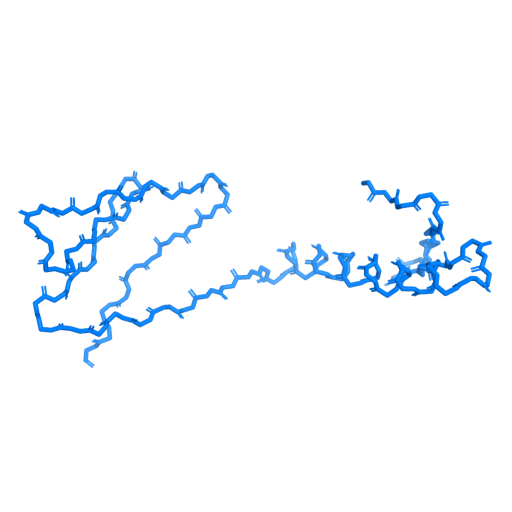. ALA A 1 88 ? -8.740 -3.902 10.532 1.00 91.75 88 ALA A C 1
ATOM 680 O O . ALA A 1 88 ? -9.940 -3.762 10.775 1.00 91.75 88 ALA A O 1
ATOM 681 N N . SER A 1 89 ? -7.943 -4.708 11.227 1.00 90.06 89 SER A N 1
ATOM 682 C CA . SER A 1 89 ? -8.305 -5.388 12.470 1.00 90.06 89 SER A CA 1
ATOM 683 C C . SER A 1 89 ? -7.566 -4.746 13.643 1.00 90.06 89 SER A C 1
ATOM 685 O O . SER A 1 89 ? -6.503 -4.147 13.478 1.00 90.06 89 SER A O 1
ATOM 687 N N . VAL A 1 90 ? -8.155 -4.838 14.834 1.00 89.94 90 VAL A N 1
ATOM 688 C CA . VAL A 1 90 ? -7.508 -4.414 16.078 1.00 89.94 90 VAL A CA 1
ATOM 689 C C . VAL A 1 90 ? -7.349 -5.642 16.949 1.00 89.94 90 VAL A C 1
ATOM 691 O O . VAL A 1 90 ? -8.323 -6.119 17.530 1.00 89.94 90 VAL A O 1
ATOM 694 N N . ASP A 1 91 ? -6.113 -6.112 17.058 1.00 84.25 91 ASP A N 1
ATOM 695 C CA . ASP A 1 91 ? -5.750 -7.162 17.995 1.00 84.25 91 ASP A CA 1
ATOM 696 C C . ASP A 1 91 ? -5.222 -6.527 19.276 1.00 84.25 91 ASP A C 1
ATOM 698 O O . ASP A 1 91 ? -4.319 -5.686 19.270 1.00 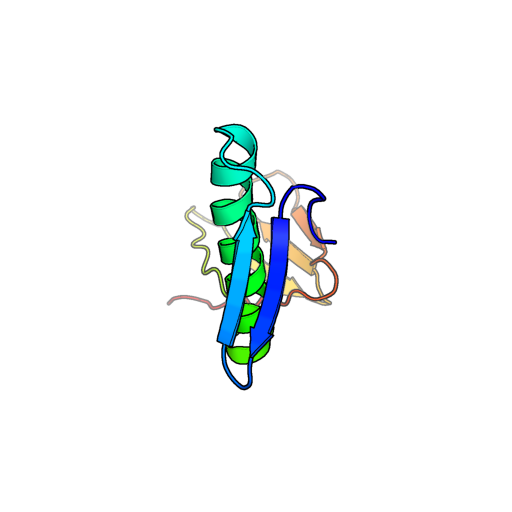84.25 91 ASP A O 1
ATOM 702 N N . LYS A 1 92 ? -5.811 -6.915 20.406 1.00 68.56 92 LYS A N 1
ATOM 703 C CA . LYS A 1 92 ? -5.294 -6.540 21.718 1.00 68.56 92 LYS A CA 1
ATOM 704 C C . LYS A 1 92 ? -4.143 -7.488 22.030 1.00 68.56 92 LYS A C 1
ATOM 706 O O . LYS A 1 92 ? -4.379 -8.615 22.457 1.00 68.56 92 LYS A O 1
ATOM 711 N N . ILE A 1 93 ? -2.915 -7.042 21.791 1.00 56.78 93 ILE A N 1
ATOM 712 C CA . ILE A 1 93 ? -1.744 -7.717 22.352 1.00 56.78 93 ILE A CA 1
ATOM 713 C C . ILE A 1 93 ? -1.861 -7.540 23.874 1.00 56.78 93 ILE A C 1
ATOM 715 O O . ILE A 1 93 ? -1.886 -6.408 24.361 1.00 56.78 93 ILE A O 1
ATOM 719 N N . ILE A 1 94 ? -2.104 -8.650 24.578 1.00 48.94 94 ILE A N 1
ATOM 720 C CA . ILE A 1 94 ? -2.236 -8.719 26.044 1.00 48.94 94 ILE A CA 1
ATOM 721 C C . ILE A 1 94 ? -0.862 -8.528 26.677 1.00 48.94 94 ILE A C 1
ATOM 723 O O . ILE A 1 94 ? 0.091 -9.165 26.175 1.00 48.94 94 ILE A O 1
#

Foldseek 3Di:
DQDPQWDWDDDDPDIQIHGNDPDPVSVVSSVVRVVVVVVVVCCVVPNDDDDDDDDDDPWDWDDDPQWIFTDNPDPHTDTHRHDPPDDDDDDPPD

Radius of gyration: 20.78 Å; chains: 1; bounding box: 39×36×54 Å